Protein AF-A0A9D4RHR5-F1 (afdb_monomer)

Foldseek 3Di:
DDPPPDPFQAAQQVRHTDPPVDPFKDFQAPVLQVLLVVLCVLLVHPDHDDGRRMHGPVSSVQSSDPVNSVVNVVVVVVVPDPDDDDDDDD

Organism: Dreissena polymorpha (NCBI:txid45954)

Sequence (90 aa):
MSASTSRQDLCPICKEEIEISKNNWVAIQWKGVKGINEASVKRKDNLVIEAGTKVHKKCRQHYTNDKSIKSYVEKQSCSSVQKRTTRQSS

Solvent-accessible surface area (backbone atoms only — not comparable to full-atom values): 5592 Å² total; per-residue (Å²): 133,84,80,80,78,70,83,70,50,54,16,84,85,82,70,42,76,50,60,79,91,45,93,53,57,42,64,29,46,65,76,51,25,53,48,44,36,53,34,17,60,73,55,71,45,96,54,83,67,57,64,64,45,54,33,40,51,65,54,55,57,51,56,51,29,66,69,54,36,51,56,48,44,50,55,62,60,58,68,74,72,84,84,82,79,86,79,87,78,133

Secondary structure (DSSP, 8-state):
--------PBPTTT--B--TTSTTEEEPPHHHHHHHHHHHHHHT------TT-EEEHHHHHHHT-HHHHHHHHHHHHHTT----------

Mean predicted aligned error: 10.49 Å

Radius of gyration: 18.99 Å; Cα contacts (8 Å, |Δi|>4): 93; chains: 1; bounding box: 48×42×59 Å

pLDDT: mean 79.81, std 14.77, range [40.0, 92.38]

Structure (mmCIF, N/CA/C/O backbone):
data_AF-A0A9D4RHR5-F1
#
_entry.id   AF-A0A9D4RHR5-F1
#
loop_
_atom_site.group_PDB
_atom_site.id
_atom_site.type_symbol
_atom_site.label_atom_id
_atom_site.label_alt_id
_atom_site.label_comp_id
_atom_site.label_asym_id
_atom_site.label_entity_id
_atom_site.label_seq_id
_atom_site.pdbx_PDB_ins_code
_atom_site.Cartn_x
_atom_site.Cartn_y
_atom_site.Cartn_z
_atom_site.occupancy
_atom_site.B_iso_or_equiv
_atom_site.auth_seq_id
_atom_site.auth_comp_id
_atom_site.auth_asym_id
_atom_site.auth_atom_id
_atom_site.pdbx_PDB_model_num
ATOM 1 N N . MET A 1 1 ? -5.962 8.806 -37.955 1.00 40.00 1 MET A N 1
ATOM 2 C CA . MET A 1 1 ? -4.782 8.873 -37.067 1.00 40.00 1 MET A CA 1
ATOM 3 C C . MET A 1 1 ? -5.048 7.974 -35.879 1.00 40.00 1 MET A C 1
ATOM 5 O O . MET A 1 1 ? -6.057 8.158 -35.212 1.00 40.00 1 MET A O 1
ATOM 9 N N . SER A 1 2 ? -4.236 6.934 -35.717 1.00 45.38 2 SER A N 1
ATOM 10 C CA . SER A 1 2 ? -4.468 5.841 -34.771 1.00 45.38 2 SER A CA 1
ATOM 11 C C . SER A 1 2 ? -4.272 6.318 -33.332 1.00 45.38 2 SER A C 1
ATOM 13 O O . SER A 1 2 ? -3.219 6.854 -32.998 1.00 45.38 2 SER A O 1
ATOM 15 N N . ALA A 1 3 ? -5.291 6.139 -32.492 1.00 50.72 3 ALA A N 1
ATOM 16 C CA . ALA A 1 3 ? -5.214 6.410 -31.065 1.00 50.72 3 ALA A CA 1
ATOM 17 C C . ALA A 1 3 ? -4.261 5.399 -30.413 1.00 50.72 3 ALA A C 1
ATOM 19 O O . ALA A 1 3 ? -4.608 4.235 -30.219 1.00 50.72 3 ALA A O 1
ATOM 20 N N . SER A 1 4 ? -3.042 5.834 -30.102 1.00 53.00 4 SER A N 1
ATOM 21 C CA . SER A 1 4 ? -2.121 5.085 -29.253 1.00 53.00 4 SER A CA 1
ATOM 22 C C . SER A 1 4 ? -2.718 5.023 -27.850 1.00 53.00 4 SER A C 1
ATOM 24 O O . SER A 1 4 ? -2.543 5.941 -27.052 1.00 53.00 4 SER A O 1
ATOM 26 N N . THR A 1 5 ? -3.465 3.965 -27.543 1.00 52.88 5 THR A N 1
ATOM 27 C CA . THR A 1 5 ? -3.906 3.674 -26.178 1.00 52.88 5 THR A CA 1
ATOM 28 C C . THR A 1 5 ? -2.685 3.246 -25.369 1.00 52.88 5 THR A C 1
ATOM 30 O O . THR A 1 5 ? -2.394 2.055 -25.230 1.00 52.88 5 THR A O 1
ATOM 33 N N . SER A 1 6 ? -1.918 4.223 -24.889 1.00 58.09 6 SER A N 1
ATOM 34 C CA . SER A 1 6 ? -0.890 4.010 -23.879 1.00 58.09 6 SER A CA 1
ATOM 35 C C . SER A 1 6 ? -1.563 3.335 -22.691 1.00 58.09 6 SER A C 1
ATOM 37 O O . SER A 1 6 ? -2.462 3.911 -22.085 1.00 58.09 6 SER A O 1
ATOM 39 N N . ARG A 1 7 ? -1.181 2.091 -22.390 1.00 58.44 7 ARG A N 1
ATOM 40 C CA . ARG A 1 7 ? -1.635 1.388 -21.186 1.00 58.44 7 ARG A CA 1
ATOM 41 C C . ARG A 1 7 ? -1.127 2.182 -19.982 1.00 58.44 7 ARG A C 1
ATOM 43 O O . ARG A 1 7 ? 0.037 2.059 -19.612 1.00 58.44 7 ARG A O 1
ATOM 50 N N . GLN A 1 8 ? -1.962 3.068 -19.450 1.00 67.75 8 GLN A N 1
ATOM 51 C CA . GLN A 1 8 ? -1.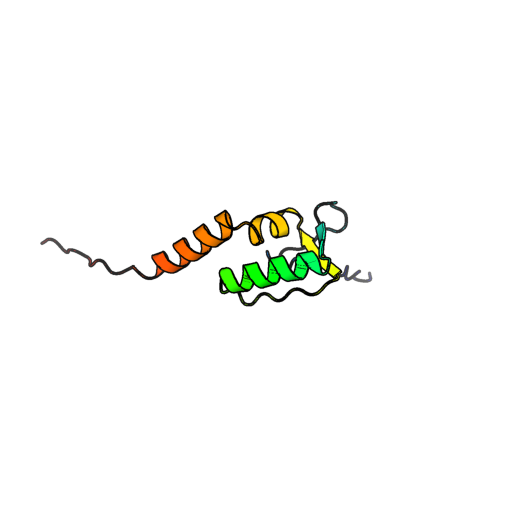660 3.825 -18.244 1.00 67.75 8 GLN A CA 1
ATOM 52 C C . GLN A 1 8 ? -1.763 2.856 -17.069 1.00 67.75 8 GLN A C 1
ATOM 54 O O . GLN A 1 8 ? -2.847 2.385 -16.727 1.00 67.75 8 GLN A O 1
ATOM 59 N N . ASP A 1 9 ? -0.621 2.517 -16.477 1.00 81.06 9 ASP A N 1
ATOM 60 C CA . ASP A 1 9 ? -0.606 1.775 -15.223 1.00 81.06 9 ASP A CA 1
ATOM 61 C C . ASP A 1 9 ? -1.195 2.685 -14.135 1.00 81.06 9 ASP A C 1
ATOM 63 O O . ASP A 1 9 ? -0.710 3.794 -13.922 1.00 81.06 9 ASP A O 1
ATOM 67 N N . LEU A 1 10 ? -2.250 2.248 -13.450 1.00 88.12 10 LEU A N 1
ATOM 68 C CA . LEU A 1 10 ? -2.855 2.992 -12.342 1.00 88.12 10 LEU A CA 1
ATOM 69 C C . LEU A 1 10 ? -2.275 2.515 -11.012 1.00 88.12 10 LEU A C 1
ATOM 71 O O . LEU A 1 10 ? -2.095 1.319 -10.784 1.00 88.12 10 LEU A O 1
ATOM 75 N N . CYS A 1 11 ? -2.023 3.446 -10.097 1.00 90.56 11 CYS A N 1
ATOM 76 C CA . CYS A 1 11 ? -1.612 3.117 -8.742 1.00 90.56 11 CYS A CA 1
ATOM 77 C C . CYS A 1 11 ? -2.836 2.660 -7.932 1.00 90.56 11 CYS A C 1
ATOM 79 O O . CYS A 1 11 ? -3.714 3.478 -7.669 1.00 90.56 11 CYS A O 1
ATOM 81 N N . PRO A 1 12 ? -2.910 1.409 -7.446 1.00 88.56 12 PRO A N 1
ATOM 82 C CA . PRO A 1 12 ? -4.072 0.907 -6.704 1.00 88.56 12 PRO A CA 1
ATOM 83 C C . PRO A 1 12 ? -4.344 1.653 -5.387 1.00 88.56 12 PRO A C 1
ATOM 85 O O . PRO A 1 12 ? -5.461 1.606 -4.883 1.00 88.56 12 PRO A O 1
ATOM 88 N N . ILE A 1 13 ? -3.344 2.350 -4.831 1.00 89.62 13 ILE A N 1
ATOM 89 C CA . ILE A 1 13 ? -3.446 3.048 -3.540 1.00 89.62 13 ILE A CA 1
ATOM 90 C C . ILE A 1 13 ? -4.140 4.410 -3.686 1.00 89.62 13 ILE A C 1
ATOM 92 O O . ILE A 1 13 ? -5.070 4.702 -2.941 1.00 89.62 13 ILE A O 1
ATOM 96 N N . CYS A 1 14 ? -3.681 5.259 -4.612 1.00 89.81 14 CYS A N 1
ATOM 97 C CA . CYS A 1 14 ? -4.267 6.589 -4.838 1.00 89.81 14 CYS A CA 1
ATOM 98 C C . CYS A 1 14 ? -5.235 6.637 -6.025 1.00 89.81 14 CYS A C 1
ATOM 100 O O . CYS A 1 14 ? -5.927 7.633 -6.188 1.00 89.81 14 CYS A O 1
ATOM 102 N N . LYS A 1 15 ? -5.303 5.568 -6.829 1.00 89.06 15 LYS A N 1
ATOM 103 C CA . LYS A 1 15 ? -6.086 5.467 -8.071 1.00 89.06 15 LYS A CA 1
ATOM 104 C C . LYS A 1 15 ? -5.683 6.488 -9.143 1.00 89.06 15 LYS A C 1
ATOM 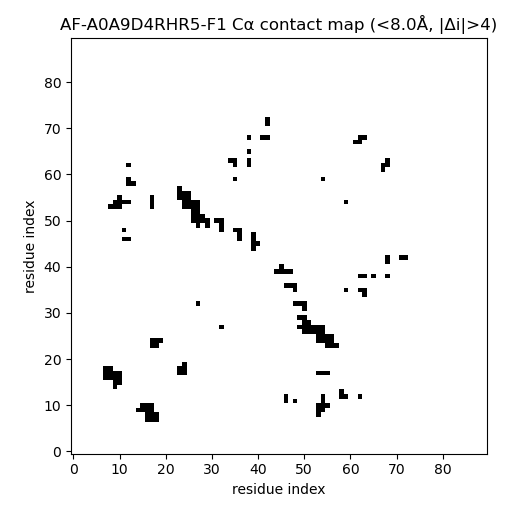106 O O . LYS A 1 15 ? -6.438 6.720 -10.078 1.00 89.06 15 LYS A O 1
ATOM 111 N N . GLU A 1 16 ? -4.488 7.062 -9.021 1.00 89.75 16 GLU A N 1
ATOM 112 C CA . GLU A 1 16 ? -3.907 7.983 -10.000 1.00 89.75 16 GLU A CA 1
ATOM 113 C C . GLU A 1 16 ? -2.970 7.251 -10.963 1.00 89.75 16 GLU A C 1
ATOM 115 O O . GLU A 1 16 ? -2.411 6.195 -10.648 1.00 89.75 16 GLU A O 1
ATOM 120 N N . GLU A 1 17 ? -2.757 7.850 -12.130 1.00 89.19 17 GLU A N 1
ATOM 121 C CA . GLU A 1 17 ? -1.867 7.329 -13.160 1.00 89.19 17 GLU A CA 1
ATOM 122 C C . GLU A 1 17 ? -0.401 7.293 -12.715 1.00 89.19 17 GLU A C 1
ATOM 124 O O . GLU A 1 17 ? 0.138 8.187 -12.050 1.00 89.19 17 GLU A O 1
ATOM 129 N N . ILE A 1 18 ? 0.279 6.226 -13.116 1.00 87.69 18 ILE A N 1
ATOM 130 C CA . ILE A 1 18 ? 1.713 6.069 -12.973 1.00 87.69 18 ILE A CA 1
ATOM 131 C C . ILE A 1 18 ? 2.354 6.540 -14.268 1.00 87.69 18 ILE A C 1
ATOM 133 O O . ILE A 1 18 ? 2.442 5.815 -15.258 1.00 87.69 18 ILE A O 1
ATOM 137 N N . GLU A 1 19 ? 2.855 7.769 -14.244 1.00 84.19 19 GLU A N 1
ATOM 138 C CA . GLU A 1 19 ? 3.707 8.267 -15.313 1.00 84.19 19 GLU A CA 1
ATOM 139 C C . GLU A 1 19 ?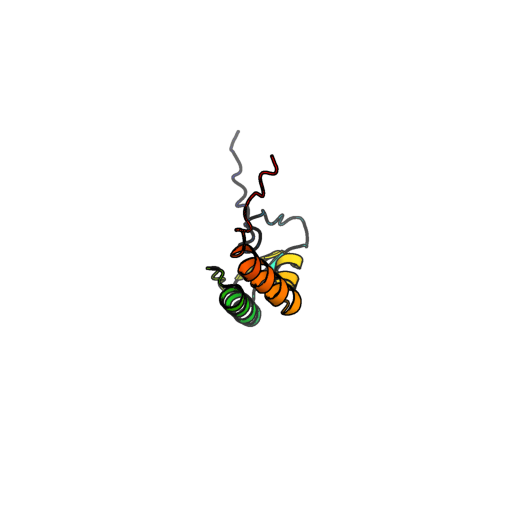 5.007 7.454 -15.365 1.00 84.19 19 GLU A C 1
ATOM 141 O O . GLU A 1 19 ? 5.905 7.640 -14.540 1.00 84.19 19 GLU A O 1
ATOM 146 N N . ILE A 1 20 ? 5.121 6.560 -16.353 1.00 75.25 20 ILE A N 1
ATOM 147 C CA . ILE A 1 20 ? 6.297 5.695 -16.546 1.00 75.25 20 ILE A CA 1
ATOM 148 C C . ILE A 1 20 ? 7.561 6.539 -16.768 1.00 75.25 20 ILE A C 1
ATOM 150 O O . ILE A 1 20 ? 8.633 6.180 -16.281 1.00 75.25 20 ILE A O 1
ATOM 154 N N . SER A 1 21 ? 7.415 7.689 -17.433 1.00 75.88 21 SER A N 1
ATOM 155 C CA . SER A 1 21 ? 8.487 8.655 -17.700 1.00 75.88 21 SER A CA 1
ATOM 156 C C . SER A 1 21 ? 9.069 9.280 -16.430 1.00 75.88 21 SER A C 1
ATOM 158 O O . SER A 1 21 ? 10.209 9.739 -16.433 1.00 75.88 21 SER A O 1
ATOM 160 N N . LYS A 1 22 ? 8.309 9.300 -15.327 1.00 74.00 22 LYS A N 1
ATOM 161 C CA . LYS A 1 22 ? 8.785 9.790 -14.033 1.00 74.00 22 LYS A CA 1
ATOM 162 C C . LYS A 1 22 ? 9.271 8.607 -13.205 1.00 74.00 22 LYS A C 1
ATOM 164 O O . LYS A 1 22 ? 8.543 7.649 -12.968 1.00 74.00 22 LYS A O 1
ATOM 169 N N . ASN A 1 23 ? 10.477 8.706 -12.649 1.00 79.81 23 ASN A N 1
ATOM 170 C CA . ASN A 1 23 ? 11.079 7.664 -11.806 1.00 79.81 23 ASN A CA 1
ATOM 171 C C . ASN A 1 23 ? 10.448 7.581 -10.388 1.00 79.81 23 ASN A C 1
ATOM 173 O O . ASN A 1 23 ? 11.128 7.338 -9.386 1.00 79.81 23 ASN A O 1
ATOM 177 N N . ASN A 1 24 ? 9.139 7.829 -10.286 1.00 87.12 24 ASN A N 1
ATOM 178 C CA . ASN A 1 24 ? 8.358 7.972 -9.056 1.00 87.12 24 ASN A CA 1
ATOM 179 C C . ASN A 1 24 ? 7.547 6.723 -8.701 1.00 87.12 24 ASN A C 1
ATOM 181 O O . ASN A 1 24 ? 6.791 6.740 -7.727 1.00 87.12 24 ASN A O 1
ATOM 185 N N . TRP A 1 25 ? 7.723 5.633 -9.441 1.00 90.94 25 TRP A N 1
ATOM 186 C CA . TRP A 1 25 ? 7.052 4.361 -9.208 1.00 90.94 25 TRP A CA 1
ATOM 187 C C . TRP A 1 25 ? 8.031 3.258 -8.815 1.00 90.94 25 TRP A C 1
ATOM 189 O O . TRP A 1 25 ? 9.240 3.365 -9.020 1.00 90.94 25 TRP A O 1
ATOM 199 N N . VAL A 1 26 ? 7.498 2.215 -8.188 1.00 90.62 26 VAL A N 1
ATOM 200 C CA . VAL A 1 26 ? 8.205 0.979 -7.848 1.00 90.62 26 VAL A CA 1
ATOM 201 C C . VAL A 1 26 ? 7.294 -0.206 -8.113 1.00 90.62 26 VAL A C 1
ATOM 203 O O . VAL A 1 26 ? 6.107 -0.161 -7.792 1.00 90.62 26 VAL A O 1
ATOM 206 N N . ALA A 1 27 ? 7.861 -1.273 -8.667 1.00 91.19 27 ALA A N 1
ATOM 207 C CA . ALA A 1 27 ? 7.212 -2.574 -8.679 1.00 91.19 27 ALA A CA 1
ATOM 208 C C . ALA A 1 27 ? 7.318 -3.199 -7.283 1.00 91.19 27 ALA A C 1
ATOM 210 O O . ALA A 1 27 ? 8.400 -3.276 -6.692 1.00 91.19 27 ALA A O 1
ATOM 211 N N . ILE A 1 28 ? 6.186 -3.623 -6.735 1.00 91.69 28 ILE A N 1
ATOM 212 C CA . ILE A 1 28 ? 6.129 -4.238 -5.416 1.00 91.69 28 ILE A CA 1
ATOM 213 C C . ILE A 1 28 ? 6.603 -5.687 -5.502 1.00 91.69 28 ILE A C 1
ATOM 215 O O . ILE A 1 28 ? 6.021 -6.513 -6.194 1.00 91.69 28 ILE A O 1
ATOM 219 N N . GLN A 1 29 ? 7.657 -6.013 -4.759 1.00 92.31 29 GLN A N 1
ATOM 220 C CA . GLN A 1 29 ? 8.096 -7.395 -4.566 1.00 92.31 29 GLN A CA 1
ATOM 221 C C . GLN A 1 29 ? 7.245 -8.102 -3.502 1.00 92.31 29 GLN A C 1
ATOM 223 O O . GLN A 1 29 ? 6.597 -7.443 -2.691 1.00 92.31 29 GLN A O 1
ATOM 228 N N . TRP A 1 30 ? 7.328 -9.433 -3.426 1.00 89.31 30 TRP A N 1
ATOM 229 C CA . TRP A 1 30 ? 6.616 -10.279 -2.453 1.00 89.31 30 TRP A CA 1
ATOM 230 C C . TRP A 1 30 ? 6.622 -9.747 -1.011 1.00 89.31 30 TRP A C 1
ATOM 232 O O . TRP A 1 30 ? 5.577 -9.649 -0.371 1.00 89.31 30 TRP A O 1
ATOM 242 N N . LYS A 1 31 ? 7.784 -9.313 -0.503 1.00 86.81 31 LYS A N 1
ATOM 243 C CA . LYS A 1 31 ? 7.886 -8.728 0.847 1.00 86.81 31 LYS A CA 1
ATOM 244 C C . LYS A 1 31 ? 7.086 -7.425 0.985 1.00 86.81 31 LYS A C 1
ATOM 246 O O . LYS A 1 31 ? 6.524 -7.148 2.039 1.00 86.81 31 LYS A O 1
ATOM 251 N N . GLY A 1 32 ? 7.041 -6.620 -0.075 1.00 87.06 32 GLY A N 1
ATOM 252 C CA . GLY A 1 32 ? 6.249 -5.395 -0.128 1.00 87.06 32 GLY A CA 1
ATOM 253 C C . GLY A 1 32 ? 4.747 -5.661 -0.233 1.00 87.06 32 GLY A C 1
ATOM 254 O O . GLY A 1 32 ? 3.985 -4.917 0.376 1.00 87.06 32 GLY A O 1
ATOM 255 N N . VAL A 1 33 ? 4.338 -6.730 -0.927 1.00 90.88 33 VAL A N 1
ATOM 256 C CA . VAL A 1 33 ? 2.932 -7.158 -1.009 1.00 90.88 33 VAL A CA 1
ATOM 257 C C . VAL A 1 33 ? 2.386 -7.418 0.386 1.00 90.88 33 VAL A C 1
ATOM 259 O O . VAL A 1 33 ? 1.375 -6.838 0.769 1.00 90.88 33 VAL A O 1
ATOM 262 N N . LYS A 1 34 ? 3.107 -8.227 1.173 1.00 91.19 34 LYS A N 1
ATOM 263 C CA . LYS A 1 34 ? 2.710 -8.567 2.541 1.00 91.19 34 LYS A CA 1
ATOM 264 C C . LYS A 1 34 ? 2.477 -7.314 3.389 1.00 91.19 34 LYS A C 1
ATOM 266 O O . LYS A 1 34 ? 1.415 -7.173 3.979 1.00 91.19 34 LYS A O 1
ATOM 271 N N . GLY A 1 35 ? 3.419 -6.368 3.373 1.00 90.69 35 GLY A N 1
ATOM 272 C CA . GLY A 1 35 ? 3.292 -5.131 4.149 1.00 90.69 35 GLY A CA 1
ATOM 273 C C . GLY A 1 35 ? 2.128 -4.235 3.711 1.00 90.69 35 GLY A C 1
ATOM 274 O O . GLY A 1 35 ? 1.485 -3.616 4.556 1.00 90.69 35 GLY A O 1
ATOM 275 N N . ILE A 1 36 ? 1.830 -4.164 2.409 1.00 91.69 36 ILE A N 1
ATOM 276 C CA . ILE A 1 36 ? 0.699 -3.367 1.912 1.00 91.69 36 ILE A CA 1
ATOM 277 C C . ILE A 1 36 ? -0.635 -4.043 2.234 1.00 91.69 36 ILE A C 1
ATOM 279 O O . ILE A 1 36 ? -1.541 -3.369 2.719 1.00 91.69 36 ILE A O 1
ATOM 283 N N . ASN A 1 37 ? -0.749 -5.355 2.035 1.00 91.44 37 ASN A N 1
ATOM 284 C CA . ASN A 1 37 ? -1.978 -6.088 2.331 1.00 91.44 37 ASN A CA 1
ATOM 285 C C . ASN A 1 37 ? -2.267 -6.081 3.845 1.00 91.44 37 ASN A C 1
ATOM 287 O O . ASN A 1 37 ? -3.396 -5.820 4.251 1.00 91.44 37 ASN A O 1
ATOM 291 N N . GLU A 1 38 ? -1.248 -6.241 4.699 1.00 91.25 38 GLU A N 1
ATOM 292 C CA . GLU A 1 38 ? -1.384 -6.066 6.154 1.00 91.25 38 GLU A CA 1
ATOM 293 C C . GLU A 1 38 ? -1.835 -4.645 6.526 1.00 91.25 38 GLU A C 1
ATOM 295 O O . GLU A 1 38 ? -2.716 -4.470 7.371 1.00 91.25 38 GLU A O 1
ATOM 300 N N . ALA A 1 39 ? -1.265 -3.616 5.889 1.00 90.81 39 ALA A N 1
ATOM 301 C CA . ALA A 1 39 ? -1.691 -2.233 6.094 1.00 90.81 39 ALA A CA 1
ATOM 302 C C . ALA A 1 39 ? -3.143 -2.006 5.651 1.00 90.81 39 ALA A C 1
ATOM 304 O O . ALA A 1 39 ? -3.872 -1.291 6.335 1.00 90.81 39 ALA A O 1
ATOM 305 N N . SER A 1 40 ? -3.576 -2.644 4.561 1.00 91.00 40 SER A N 1
ATOM 306 C CA . SER A 1 40 ? -4.960 -2.591 4.090 1.00 91.00 40 SER A CA 1
ATOM 307 C C . SER A 1 40 ? -5.925 -3.164 5.123 1.00 91.00 40 SER A C 1
ATOM 309 O O . SER A 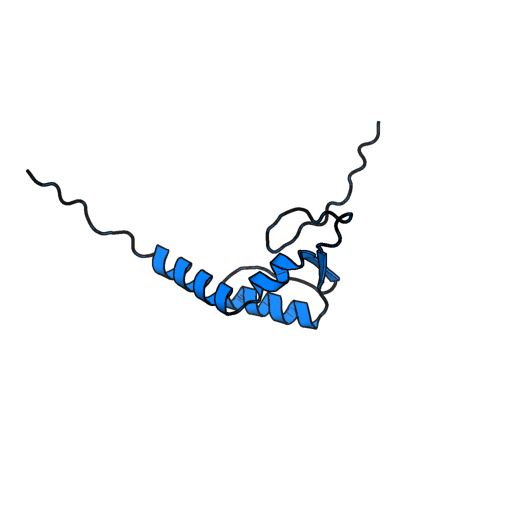1 40 ? -6.895 -2.507 5.488 1.00 91.00 40 SER A O 1
ATOM 311 N N . VAL A 1 41 ? -5.607 -4.337 5.680 1.00 90.56 41 VAL A N 1
ATOM 312 C CA . VAL A 1 41 ? -6.401 -4.959 6.751 1.00 90.56 41 VAL A CA 1
ATOM 313 C C . VAL A 1 41 ? -6.479 -4.044 7.976 1.00 90.56 41 VAL A C 1
ATOM 315 O O . VAL A 1 41 ? -7.565 -3.817 8.505 1.00 90.56 41 VAL A O 1
ATOM 318 N N . LYS A 1 42 ? -5.353 -3.449 8.400 1.00 88.94 42 LYS A N 1
ATOM 319 C CA . LYS A 1 42 ? -5.327 -2.504 9.533 1.00 88.94 42 LYS A CA 1
ATOM 320 C C . LYS A 1 42 ? -6.176 -1.253 9.279 1.00 88.94 42 LYS A C 1
ATOM 322 O O . LYS A 1 42 ? -6.812 -0.757 10.206 1.00 88.94 42 LYS A O 1
ATOM 327 N N . ARG A 1 43 ? -6.176 -0.737 8.046 1.00 87.56 43 ARG A N 1
ATOM 328 C CA . ARG A 1 43 ? -6.983 0.422 7.626 1.00 87.56 43 ARG A CA 1
ATOM 329 C C . ARG A 1 43 ? -8.451 0.079 7.375 1.00 87.56 43 ARG A C 1
ATOM 331 O O . ARG A 1 43 ? -9.248 0.999 7.255 1.00 87.56 43 ARG A O 1
ATOM 338 N N . LYS A 1 44 ? -8.807 -1.213 7.343 1.00 86.12 44 LYS A N 1
ATOM 339 C CA . LYS A 1 44 ? -10.113 -1.727 6.894 1.00 86.12 44 LYS A CA 1
ATOM 340 C C . LYS A 1 44 ? -10.424 -1.362 5.437 1.00 86.12 44 LYS A C 1
ATOM 342 O O . LYS A 1 44 ? -11.584 -1.228 5.055 1.00 86.12 44 LYS A O 1
ATOM 347 N N . ASP A 1 45 ? -9.375 -1.236 4.631 1.00 85.25 45 ASP A N 1
ATOM 348 C CA . ASP A 1 45 ? -9.467 -1.028 3.193 1.00 85.25 45 ASP A CA 1
ATOM 349 C C . ASP A 1 45 ? -9.552 -2.389 2.478 1.00 85.25 45 ASP A C 1
ATOM 351 O O . ASP A 1 45 ? -8.859 -3.344 2.844 1.00 85.25 45 ASP A O 1
ATOM 355 N N . ASN A 1 46 ? -10.357 -2.475 1.415 1.00 85.50 46 ASN A N 1
ATOM 356 C CA . ASN A 1 46 ? -10.481 -3.666 0.560 1.00 85.50 46 ASN A CA 1
ATOM 357 C C . ASN A 1 46 ? -9.462 -3.636 -0.592 1.00 85.50 46 ASN A C 1
ATOM 359 O O . ASN A 1 46 ? -9.826 -3.742 -1.762 1.00 85.50 46 ASN A O 1
ATOM 363 N N . LEU A 1 47 ? -8.188 -3.412 -0.269 1.00 88.38 47 LEU A N 1
ATOM 364 C CA . LEU A 1 47 ? -7.109 -3.311 -1.245 1.00 88.38 47 LEU A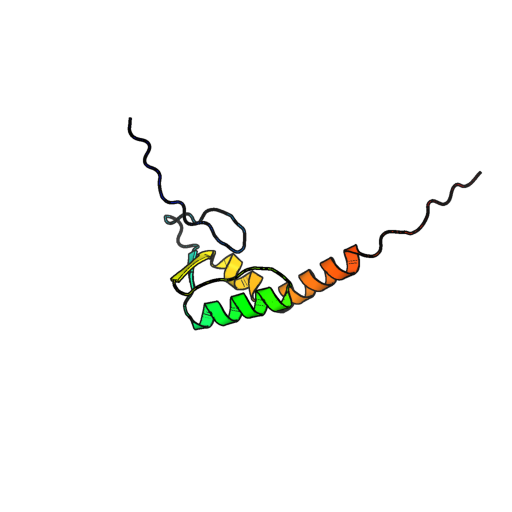 CA 1
ATOM 365 C C . LEU A 1 47 ? -6.234 -4.569 -1.193 1.00 88.38 47 LEU A C 1
ATOM 367 O O . LEU A 1 47 ? -5.657 -4.918 -0.165 1.00 88.38 47 LEU A O 1
ATOM 371 N N . VAL A 1 48 ? -6.146 -5.246 -2.336 1.00 89.12 48 VAL A N 1
ATOM 372 C CA . VAL A 1 48 ? -5.331 -6.446 -2.541 1.00 89.12 48 VAL A CA 1
ATOM 373 C C . VAL A 1 48 ? -4.310 -6.120 -3.618 1.00 89.12 48 VAL A C 1
ATOM 375 O O . VAL A 1 48 ? -4.673 -5.730 -4.725 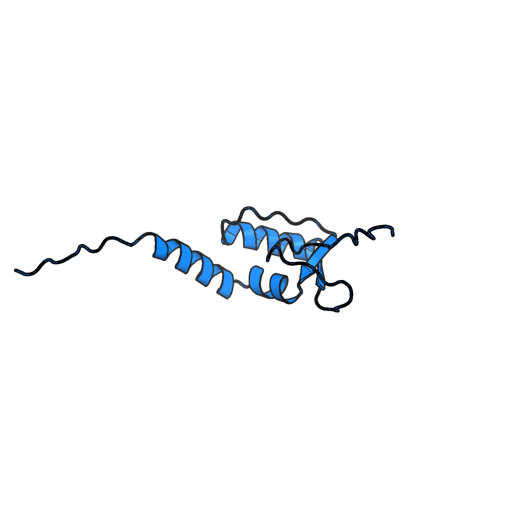1.00 89.12 48 VAL A O 1
ATOM 378 N N . ILE A 1 49 ? -3.029 -6.244 -3.278 1.00 89.38 49 ILE A N 1
ATOM 379 C CA . ILE A 1 49 ? -1.927 -6.081 -4.226 1.00 89.38 49 ILE A CA 1
ATOM 380 C C . ILE A 1 49 ? -1.267 -7.432 -4.478 1.00 89.38 49 ILE A C 1
ATOM 382 O O . ILE A 1 49 ? -1.106 -8.235 -3.559 1.00 89.38 49 ILE A O 1
ATOM 386 N N . GLU A 1 50 ? -0.839 -7.647 -5.720 1.00 90.19 50 GLU A N 1
ATOM 387 C CA . GLU A 1 50 ? -0.027 -8.789 -6.137 1.00 90.19 50 GLU A CA 1
ATOM 388 C C . GLU A 1 50 ? 1.429 -8.383 -6.404 1.00 90.19 50 GLU A C 1
ATOM 390 O O . GLU A 1 50 ? 1.754 -7.207 -6.622 1.00 90.19 50 GLU A O 1
ATOM 395 N N . ALA A 1 51 ? 2.334 -9.362 -6.393 1.00 90.81 51 ALA A N 1
ATOM 396 C CA . ALA A 1 51 ? 3.738 -9.117 -6.699 1.00 90.81 51 ALA A CA 1
ATOM 397 C C . ALA A 1 51 ? 3.893 -8.669 -8.163 1.00 90.81 51 ALA A C 1
ATOM 399 O O . ALA A 1 51 ? 3.267 -9.216 -9.061 1.00 90.81 51 ALA A O 1
ATOM 400 N N . GLY A 1 52 ? 4.731 -7.662 -8.402 1.00 88.62 52 GLY A N 1
ATOM 401 C CA . GLY A 1 52 ? 4.908 -7.034 -9.714 1.00 88.62 52 GLY A CA 1
ATOM 402 C C . GLY A 1 52 ? 4.016 -5.813 -9.952 1.00 88.62 52 GLY A C 1
ATOM 403 O O . GLY A 1 52 ? 4.309 -5.024 -10.849 1.00 88.62 52 GLY A O 1
ATOM 404 N N . THR A 1 53 ? 3.000 -5.584 -9.112 1.00 90.25 53 THR A N 1
ATOM 405 C CA . THR A 1 53 ? 2.140 -4.396 -9.215 1.00 90.25 53 THR A CA 1
ATOM 406 C C . THR A 1 53 ? 2.957 -3.119 -9.039 1.00 90.25 53 THR A C 1
ATOM 408 O O . THR A 1 53 ? 3.738 -2.991 -8.088 1.00 90.25 53 THR A O 1
ATOM 411 N N . LYS A 1 54 ? 2.768 -2.152 -9.939 1.00 91.31 54 LYS A N 1
ATOM 412 C CA . LYS A 1 54 ? 3.418 -0.844 -9.853 1.00 91.31 54 LYS A CA 1
ATOM 413 C C . LYS A 1 54 ? 2.616 0.080 -8.943 1.00 91.31 54 LYS A C 1
ATOM 415 O O . LYS A 1 54 ? 1.398 0.171 -9.043 1.00 91.31 54 LYS A O 1
ATOM 420 N N . VAL A 1 55 ? 3.314 0.787 -8.062 1.00 91.12 55 VAL A N 1
ATOM 421 C CA . VAL A 1 55 ? 2.731 1.814 -7.189 1.00 91.12 55 VAL A CA 1
ATOM 422 C C . VAL A 1 55 ? 3.661 3.017 -7.118 1.00 91.12 55 VAL A C 1
ATOM 424 O O . VAL A 1 55 ? 4.875 2.876 -7.295 1.00 91.12 55 VAL A O 1
ATOM 427 N N . HIS A 1 56 ? 3.145 4.205 -6.794 1.00 92.38 56 HIS A N 1
ATOM 428 C CA . HIS A 1 56 ? 4.030 5.337 -6.510 1.00 92.38 56 HIS A CA 1
ATOM 429 C C . HIS A 1 56 ? 4.857 5.076 -5.244 1.00 92.38 56 HIS A C 1
ATOM 431 O O . HIS A 1 56 ? 4.353 4.584 -4.229 1.00 92.38 56 HIS A O 1
ATOM 437 N N . LYS A 1 57 ? 6.131 5.479 -5.270 1.00 91.00 57 LYS A N 1
ATOM 438 C CA . LYS A 1 57 ? 7.068 5.360 -4.137 1.00 91.00 57 LYS A CA 1
ATOM 439 C C . LYS A 1 57 ? 6.500 5.987 -2.863 1.00 91.00 57 LYS A C 1
ATOM 441 O O . LYS A 1 57 ? 6.554 5.375 -1.796 1.00 91.00 57 LYS A O 1
ATOM 446 N N . LYS A 1 58 ? 5.912 7.181 -2.996 1.00 91.25 58 LYS A N 1
ATOM 447 C CA . LYS A 1 58 ? 5.277 7.914 -1.892 1.00 91.25 58 LYS A CA 1
ATOM 448 C C . LYS A 1 58 ? 4.057 7.173 -1.348 1.00 91.25 58 LYS A C 1
ATOM 450 O O . LYS A 1 58 ? 3.942 7.024 -0.135 1.00 91.25 58 LYS A O 1
ATOM 455 N N . CYS A 1 59 ? 3.194 6.656 -2.224 1.00 91.06 59 CYS A N 1
ATOM 456 C CA . CYS A 1 59 ? 2.013 5.894 -1.819 1.00 91.06 59 CYS A CA 1
ATOM 457 C C . CYS A 1 59 ? 2.404 4.670 -1.000 1.00 91.06 59 CYS A C 1
ATOM 459 O O . CYS A 1 59 ? 1.886 4.499 0.097 1.00 91.06 59 CYS A O 1
ATOM 461 N N . ARG A 1 60 ? 3.387 3.883 -1.460 1.00 90.94 60 ARG A N 1
ATOM 462 C CA . ARG A 1 60 ? 3.921 2.755 -0.683 1.00 90.94 60 ARG A CA 1
ATOM 463 C C . ARG A 1 60 ? 4.366 3.198 0.711 1.00 90.94 60 ARG A C 1
ATOM 465 O O . ARG A 1 60 ? 3.942 2.603 1.693 1.00 90.94 60 ARG A O 1
ATOM 472 N N . GLN A 1 61 ? 5.212 4.226 0.795 1.00 89.94 61 GLN A N 1
ATOM 473 C CA . GLN A 1 61 ? 5.773 4.697 2.065 1.00 89.94 61 GLN A CA 1
ATOM 474 C C . GLN A 1 61 ? 4.696 5.183 3.039 1.00 89.94 61 GLN A C 1
ATOM 476 O O . GLN A 1 61 ? 4.727 4.813 4.209 1.00 89.94 61 GLN A O 1
ATOM 481 N N . HIS A 1 62 ? 3.741 5.988 2.572 1.00 90.25 62 HIS A N 1
ATOM 482 C CA . HIS A 1 62 ? 2.675 6.526 3.418 1.00 90.25 62 HIS A CA 1
ATOM 483 C C . HIS A 1 62 ? 1.623 5.483 3.789 1.00 90.25 62 HIS A C 1
ATOM 485 O O . HIS A 1 62 ? 1.105 5.504 4.906 1.00 90.25 62 HIS A O 1
ATOM 491 N N . TYR A 1 63 ? 1.287 4.575 2.874 1.00 89.38 63 TYR A N 1
ATOM 492 C CA . TYR A 1 63 ? 0.228 3.597 3.097 1.00 89.38 63 TYR A CA 1
ATOM 493 C C . TYR A 1 63 ? 0.615 2.582 4.176 1.00 89.38 63 TYR A C 1
ATOM 495 O O . TYR A 1 63 ? -0.172 2.322 5.086 1.00 89.38 63 TYR A O 1
ATOM 503 N N . THR A 1 64 ? 1.859 2.096 4.145 1.00 89.44 64 THR A N 1
ATOM 504 C CA . THR A 1 64 ? 2.377 1.133 5.129 1.00 89.44 64 THR A CA 1
ATOM 505 C C . THR A 1 64 ? 2.880 1.772 6.425 1.00 89.44 64 THR A C 1
ATOM 507 O O . THR A 1 64 ? 3.320 1.056 7.317 1.00 89.44 64 THR A O 1
ATOM 510 N N . ASN A 1 65 ? 2.878 3.103 6.547 1.00 91.19 65 ASN A N 1
ATOM 511 C CA . ASN A 1 65 ? 3.358 3.776 7.752 1.00 91.19 65 ASN A CA 1
ATOM 512 C C . ASN A 1 65 ? 2.341 3.641 8.895 1.00 91.19 65 ASN A C 1
ATOM 514 O O . ASN A 1 65 ? 1.223 4.148 8.792 1.00 91.19 65 ASN A O 1
ATOM 518 N N . ASP A 1 66 ? 2.749 3.028 10.010 1.00 86.50 66 ASP A N 1
ATOM 519 C CA . ASP A 1 66 ? 1.885 2.802 11.175 1.00 86.50 66 ASP A CA 1
ATOM 520 C C . ASP A 1 66 ? 1.293 4.096 11.755 1.00 86.50 66 ASP A C 1
ATOM 522 O O . ASP A 1 66 ? 0.138 4.096 12.182 1.00 86.50 66 ASP A O 1
ATOM 526 N N . LYS A 1 67 ? 2.029 5.219 11.739 1.00 87.50 67 LYS A N 1
ATOM 527 C CA . LYS A 1 67 ? 1.491 6.512 12.203 1.00 87.50 67 LYS A CA 1
ATOM 528 C C . LYS A 1 67 ? 0.336 6.968 11.314 1.00 87.50 67 LYS A C 1
ATOM 530 O O . LYS A 1 67 ? -0.710 7.365 11.815 1.00 87.50 67 LYS A O 1
ATOM 535 N N . SER A 1 68 ? 0.507 6.861 9.997 1.00 86.19 68 SER A N 1
ATOM 536 C CA . SER A 1 68 ? -0.531 7.223 9.028 1.00 86.19 68 SER A CA 1
ATOM 537 C C . SER A 1 68 ? -1.740 6.288 9.097 1.00 86.19 68 SER A C 1
ATOM 539 O O . SER A 1 68 ? -2.863 6.757 8.937 1.00 86.19 68 SER A O 1
ATOM 541 N N . ILE A 1 69 ? -1.527 4.997 9.375 1.00 86.75 69 ILE A N 1
ATOM 542 C CA . ILE A 1 69 ? -2.605 4.023 9.599 1.00 86.75 69 ILE A CA 1
ATOM 543 C C . ILE A 1 69 ? -3.413 4.401 10.844 1.00 86.75 69 ILE A C 1
ATOM 545 O O . ILE A 1 69 ? -4.630 4.529 10.753 1.00 86.75 69 ILE A O 1
ATOM 549 N N . LYS A 1 70 ? -2.751 4.635 11.988 1.00 86.06 70 LYS A N 1
ATOM 550 C CA . LYS A 1 70 ? -3.427 5.025 13.237 1.00 86.06 70 LYS A CA 1
ATOM 551 C C . LYS A 1 70 ? -4.263 6.284 13.051 1.00 86.06 70 LYS A C 1
ATOM 553 O O . LYS A 1 70 ? -5.455 6.257 13.328 1.00 86.06 70 LYS A O 1
ATOM 558 N N . SER A 1 71 ? -3.681 7.338 12.477 1.00 86.06 71 SER A N 1
ATOM 559 C CA . SER A 1 71 ? -4.417 8.579 12.218 1.00 86.06 71 SER A CA 1
ATOM 560 C C . SER A 1 71 ? -5.595 8.395 11.257 1.00 86.06 71 SER A C 1
ATOM 562 O O . SER A 1 71 ? -6.596 9.093 11.389 1.00 86.06 71 SER A O 1
ATOM 564 N N . TYR A 1 72 ? -5.499 7.486 10.280 1.00 84.69 72 TYR A N 1
ATOM 565 C CA . TYR A 1 72 ? -6.611 7.177 9.378 1.00 84.69 72 TYR A CA 1
ATOM 566 C C . TYR A 1 72 ? -7.760 6.494 10.128 1.00 84.69 72 TYR A C 1
ATOM 568 O O . TYR A 1 72 ? -8.894 6.965 10.071 1.00 84.69 72 TYR A O 1
ATOM 576 N N . VAL A 1 73 ? -7.450 5.450 10.899 1.00 82.94 73 VAL A N 1
ATOM 577 C CA . VAL A 1 73 ? -8.433 4.701 11.695 1.00 82.94 73 VAL A CA 1
ATOM 578 C C . VAL A 1 73 ? -9.079 5.592 12.761 1.00 82.94 73 VAL A C 1
ATOM 580 O O . VAL A 1 73 ? -10.296 5.561 12.928 1.00 82.94 73 VAL A O 1
ATOM 583 N N . GLU A 1 74 ? -8.303 6.443 13.438 1.00 81.31 74 GLU A N 1
ATOM 584 C CA . GLU A 1 74 ? -8.816 7.412 14.417 1.00 81.31 74 GLU A CA 1
ATOM 585 C C . GLU A 1 74 ? -9.798 8.398 13.774 1.00 81.31 74 GLU A C 1
ATOM 587 O O . GLU A 1 74 ? -10.912 8.569 14.273 1.00 81.31 74 G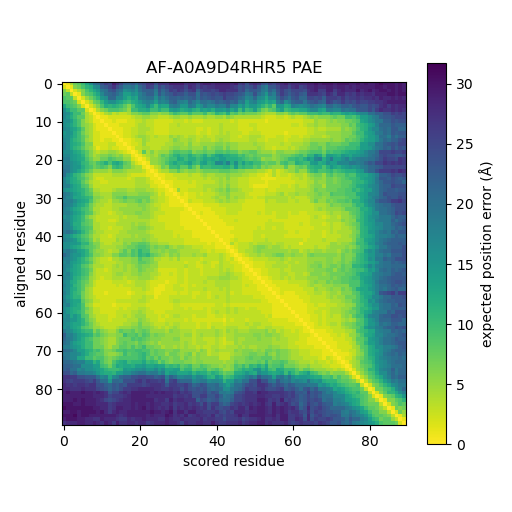LU A O 1
ATOM 592 N N . LYS A 1 75 ? -9.448 8.987 12.621 1.00 77.31 75 LYS A N 1
ATOM 593 C CA . LYS A 1 75 ? -10.353 9.875 11.870 1.00 77.31 75 LYS A CA 1
ATOM 594 C C . LYS A 1 75 ? -11.641 9.170 11.443 1.00 77.31 75 LYS A C 1
ATOM 596 O O . LYS A 1 75 ? -12.714 9.773 11.490 1.00 77.31 75 LYS A O 1
ATOM 601 N N . GLN A 1 76 ? -11.546 7.903 11.051 1.00 71.44 76 GLN A N 1
ATOM 602 C CA . GLN A 1 76 ? -12.694 7.096 10.640 1.00 71.44 76 GLN A CA 1
ATOM 603 C C . GLN A 1 76 ? -13.587 6.710 11.830 1.00 71.44 76 GLN A C 1
ATOM 605 O O . GLN A 1 76 ? -14.805 6.657 11.700 1.00 71.44 76 GLN A O 1
ATOM 610 N N . SER A 1 77 ? -13.007 6.509 13.017 1.00 64.50 77 SER A N 1
ATOM 611 C CA . SER A 1 77 ? -13.774 6.280 14.249 1.00 64.50 77 SER A CA 1
ATOM 612 C C . SER A 1 77 ? -14.483 7.550 14.743 1.00 64.50 77 SER A C 1
ATOM 614 O O . SER A 1 77 ? -15.642 7.498 15.150 1.00 64.50 77 SER A O 1
ATOM 616 N N . CYS A 1 78 ? -13.838 8.714 14.621 1.00 57.06 78 CYS A N 1
ATOM 617 C CA . CYS A 1 78 ? -14.360 9.993 15.111 1.00 57.06 78 CYS A CA 1
ATOM 618 C C . CYS A 1 78 ? -15.479 10.585 14.229 1.00 57.06 78 CYS A C 1
ATOM 620 O O . CYS A 1 78 ? -16.304 11.366 14.696 1.00 57.06 78 CYS A O 1
ATOM 622 N N . SER A 1 79 ? -15.575 10.172 12.962 1.00 54.88 79 SER A N 1
ATOM 623 C CA . SER A 1 79 ? -16.638 10.617 12.043 1.00 54.88 79 SER A CA 1
ATOM 624 C C . SER A 1 79 ? -18.019 10.019 12.355 1.00 54.88 79 SER A C 1
ATOM 626 O O . SER A 1 79 ? -19.010 10.440 11.766 1.00 54.88 79 SER A O 1
ATOM 628 N N . SER A 1 80 ? -18.115 9.102 13.324 1.00 51.34 80 SER A N 1
ATOM 629 C CA . SER A 1 80 ? -19.386 8.522 13.777 1.00 51.34 80 SER A CA 1
ATOM 630 C C . SER A 1 80 ? -20.078 9.289 14.921 1.00 51.34 80 SER A C 1
ATOM 632 O O . SER A 1 80 ? -21.159 8.891 15.348 1.00 51.34 80 SER A O 1
ATOM 634 N N . VAL A 1 81 ? -19.536 10.430 15.378 1.00 48.59 81 VAL A N 1
ATOM 635 C CA . VAL A 1 81 ? -20.179 11.280 16.404 1.00 48.59 81 VAL A CA 1
ATOM 636 C C . VAL A 1 81 ? -20.518 12.664 15.843 1.00 48.59 81 VAL A C 1
ATOM 638 O O . VAL A 1 81 ? -19.946 13.683 16.217 1.00 48.59 81 VAL A O 1
ATOM 641 N N . GLN A 1 82 ? -21.511 12.722 14.958 1.00 59.34 82 GLN A N 1
ATOM 642 C CA . GLN A 1 82 ? -22.300 13.936 14.750 1.00 59.34 82 GLN A CA 1
ATOM 643 C C . GLN A 1 82 ? -23.725 13.676 15.226 1.00 59.34 82 GLN A C 1
ATOM 645 O O . GLN A 1 82 ? -24.522 13.076 14.515 1.00 59.34 82 GLN A O 1
ATOM 650 N N . LYS A 1 83 ? -24.034 14.131 16.443 1.00 52.91 83 LYS A N 1
ATOM 651 C CA . LYS A 1 83 ? -25.368 14.588 16.866 1.00 52.91 83 LYS A CA 1
ATOM 652 C C . LYS A 1 83 ? -25.214 15.298 18.212 1.00 52.91 83 LYS A C 1
ATOM 654 O O . LYS A 1 83 ? -25.373 14.700 19.271 1.00 52.91 83 LYS A O 1
ATOM 659 N N . ARG A 1 84 ? -24.889 16.594 18.180 1.00 52.28 84 ARG A N 1
ATOM 660 C CA . ARG A 1 84 ? -25.231 17.495 19.286 1.00 52.28 84 ARG A CA 1
ATOM 661 C C . ARG A 1 84 ? -26.151 18.573 18.736 1.00 52.28 84 ARG A C 1
ATOM 663 O O . ARG A 1 84 ? -25.851 19.232 17.749 1.00 52.28 84 ARG A O 1
ATOM 67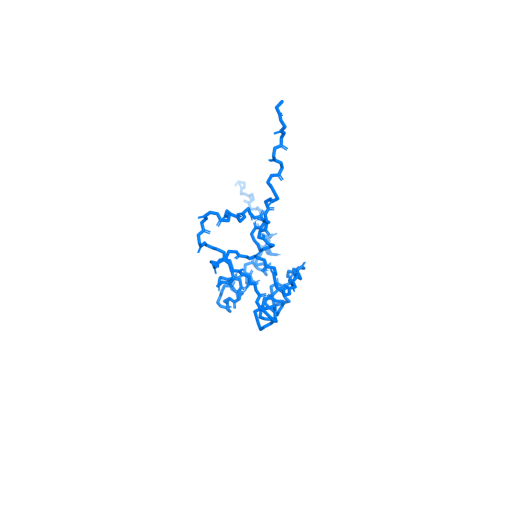0 N N . THR A 1 85 ? -27.328 18.582 19.332 1.00 60.03 85 THR A N 1
ATOM 671 C CA . THR A 1 85 ? -28.580 19.212 18.936 1.00 60.03 85 THR A CA 1
ATOM 672 C C . THR A 1 85 ? -28.487 20.730 18.858 1.00 60.03 85 THR A C 1
ATOM 674 O O . THR A 1 85 ? -27.862 21.367 19.705 1.00 60.03 85 THR A O 1
ATOM 677 N N . THR A 1 86 ? -29.179 21.300 17.875 1.00 60.88 86 THR A N 1
ATOM 678 C CA . THR A 1 86 ? -29.539 22.716 17.776 1.00 60.88 86 THR A CA 1
ATOM 679 C C . THR A 1 86 ? -30.201 23.175 19.074 1.00 60.88 86 THR A C 1
ATOM 681 O O . THR A 1 86 ? -31.198 22.594 19.498 1.00 60.88 86 THR A O 1
ATOM 684 N N . ARG A 1 87 ? -29.669 24.224 19.707 1.00 54.97 87 ARG A N 1
ATOM 685 C CA . ARG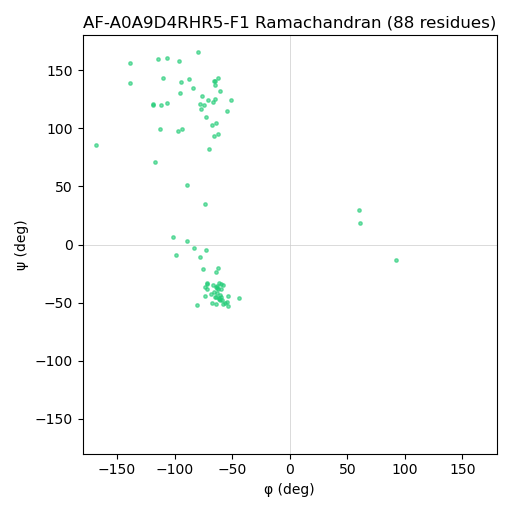 A 1 87 ? -30.368 24.948 20.771 1.00 54.97 87 ARG A CA 1
ATOM 686 C C . ARG A 1 87 ? -31.012 26.172 20.123 1.00 54.97 87 ARG A C 1
ATOM 688 O O . ARG A 1 87 ? -30.326 27.150 19.849 1.00 54.97 87 ARG A O 1
ATOM 695 N N . GLN A 1 88 ? -32.301 26.067 19.795 1.00 59.12 88 GLN A N 1
ATOM 696 C CA . GLN A 1 88 ? -33.135 27.248 19.575 1.00 59.12 88 GLN A CA 1
ATOM 697 C C . GLN A 1 88 ? -33.224 27.988 20.911 1.00 59.12 88 GLN A C 1
ATOM 699 O O . GLN A 1 88 ? -33.577 27.384 21.925 1.00 59.12 88 GLN A O 1
ATOM 704 N N . SER A 1 89 ? -32.863 29.266 20.910 1.00 56.44 89 SER A N 1
ATOM 705 C CA . SER A 1 89 ? -33.137 30.179 22.014 1.00 56.44 89 SER A CA 1
ATOM 706 C C . SER A 1 89 ? -34.164 31.184 21.509 1.00 56.44 89 SER A C 1
ATOM 708 O O . SER A 1 89 ? -33.915 31.836 20.493 1.00 56.44 89 SER A O 1
ATOM 710 N N . SER A 1 90 ? -35.314 31.204 22.181 1.00 59.16 90 SER A N 1
ATOM 711 C CA . SER A 1 90 ? -36.394 32.185 22.047 1.00 59.16 90 SER A CA 1
ATOM 712 C C . SER A 1 90 ? -35.992 33.568 22.546 1.00 59.16 90 SER A C 1
ATOM 714 O O . SER A 1 90 ? -35.069 33.636 23.392 1.00 59.16 90 SER A O 1
#